Protein AF-A0A7R9QXE2-F1 (afdb_monomer_lite)

Structure (mmCIF, N/CA/C/O backbone):
data_AF-A0A7R9QXE2-F1
#
_entry.id   AF-A0A7R9QXE2-F1
#
loop_
_atom_site.group_PDB
_atom_site.id
_atom_site.type_symbol
_atom_site.label_atom_id
_atom_site.label_alt_id
_atom_site.label_comp_id
_atom_site.label_asym_id
_atom_site.label_entity_id
_atom_site.label_seq_id
_atom_site.pdbx_PDB_ins_code
_atom_site.Cartn_x
_atom_site.Cartn_y
_atom_site.Cartn_z
_atom_site.occupancy
_atom_site.B_iso_or_equiv
_atom_site.auth_seq_id
_atom_site.auth_comp_id
_atom_site.auth_asym_id
_atom_site.auth_atom_id
_atom_site.pdbx_PDB_model_num
ATOM 1 N N . MET A 1 1 ? -4.990 2.578 -7.825 1.00 89.50 1 MET A N 1
ATOM 2 C CA . MET A 1 1 ? -5.734 1.581 -7.022 1.00 89.50 1 MET A CA 1
ATOM 3 C C . MET A 1 1 ? -7.115 2.126 -6.696 1.00 89.50 1 MET A C 1
ATOM 5 O O . MET A 1 1 ? -7.305 3.332 -6.804 1.00 89.50 1 MET A O 1
ATOM 9 N N . ILE A 1 2 ? -8.048 1.273 -6.282 1.00 94.88 2 ILE A N 1
ATOM 10 C CA . ILE A 1 2 ? -9.388 1.653 -5.813 1.00 94.88 2 ILE A CA 1
ATOM 11 C C . ILE A 1 2 ? -9.743 0.871 -4.547 1.00 94.88 2 ILE A C 1
ATOM 13 O O . ILE A 1 2 ? -9.352 -0.288 -4.423 1.00 94.88 2 ILE A O 1
ATOM 17 N N . LEU A 1 3 ? -10.477 1.506 -3.633 1.00 95.31 3 LEU A N 1
ATOM 18 C CA . LEU A 1 3 ? -11.091 0.883 -2.462 1.00 95.31 3 LEU A CA 1
ATOM 19 C C . LEU A 1 3 ? -12.602 0.857 -2.689 1.00 95.31 3 LEU A C 1
ATO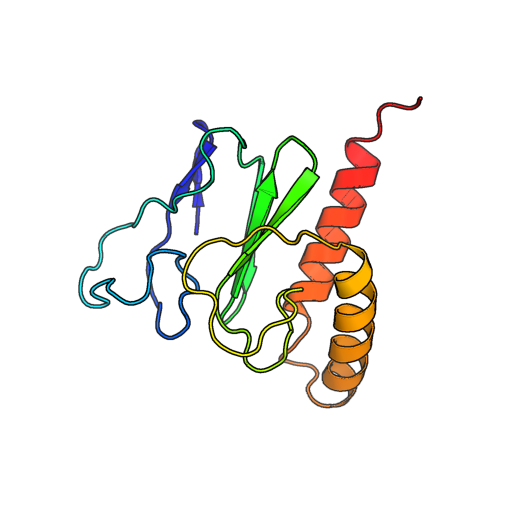M 21 O O . LEU A 1 3 ? -13.211 1.897 -2.940 1.00 95.31 3 LEU A O 1
ATOM 25 N N . THR A 1 4 ? -13.194 -0.325 -2.639 1.00 94.75 4 THR A N 1
ATOM 26 C CA . THR A 1 4 ? -14.629 -0.528 -2.845 1.00 94.75 4 THR A CA 1
ATOM 27 C C . THR A 1 4 ? -15.399 -0.434 -1.523 1.00 94.75 4 THR A C 1
ATOM 29 O O . THR A 1 4 ? -14.819 -0.455 -0.434 1.00 94.75 4 THR A O 1
ATOM 32 N N . SER A 1 5 ? -16.728 -0.317 -1.592 1.00 93.50 5 SER A N 1
ATOM 33 C CA . SER A 1 5 ? -17.590 -0.195 -0.404 1.00 93.50 5 SER A CA 1
ATOM 34 C C . SER A 1 5 ? -17.578 -1.436 0.495 1.00 93.50 5 SER A C 1
ATOM 36 O O . SER A 1 5 ? -17.797 -1.316 1.695 1.00 93.50 5 SER A O 1
ATOM 38 N N . ASP A 1 6 ? -17.282 -2.610 -0.065 1.00 92.38 6 ASP A N 1
ATOM 39 C CA . ASP A 1 6 ? -17.056 -3.883 0.637 1.00 92.38 6 ASP A CA 1
ATOM 40 C C . ASP A 1 6 ? -15.613 -4.033 1.158 1.00 92.38 6 ASP A C 1
ATOM 42 O O . ASP A 1 6 ? -15.180 -5.136 1.479 1.00 92.38 6 ASP A O 1
ATOM 46 N N . ARG A 1 7 ? -14.858 -2.929 1.248 1.00 92.06 7 ARG A N 1
ATOM 47 C CA . ARG A 1 7 ? -13.494 -2.873 1.807 1.00 92.06 7 ARG A CA 1
ATOM 48 C C . ARG A 1 7 ? -12.455 -3.692 1.034 1.00 92.06 7 ARG A C 1
ATOM 50 O O . ARG A 1 7 ? -11.367 -3.956 1.544 1.00 92.06 7 ARG A O 1
ATOM 57 N N . CYS A 1 8 ? -12.741 -4.044 -0.218 1.00 93.44 8 CYS A N 1
ATOM 58 C CA . CYS A 1 8 ? -11.773 -4.671 -1.107 1.00 93.44 8 CYS A CA 1
ATOM 59 C C . CYS A 1 8 ? -10.912 -3.614 -1.810 1.00 93.44 8 CYS A C 1
ATOM 61 O O . CYS A 1 8 ? -11.397 -2.579 -2.265 1.00 93.44 8 CYS A O 1
ATOM 63 N N . VAL A 1 9 ? -9.618 -3.894 -1.954 1.00 95.19 9 VAL A N 1
ATOM 64 C CA . VAL A 1 9 ? -8.707 -3.038 -2.719 1.00 95.19 9 VAL A CA 1
ATOM 65 C C . VAL A 1 9 ? -8.375 -3.715 -4.035 1.00 95.19 9 VAL A C 1
ATOM 67 O O . VAL A 1 9 ? -8.000 -4.888 -4.057 1.00 95.19 9 VAL A O 1
ATOM 70 N N . TYR A 1 10 ? -8.464 -2.962 -5.127 1.00 94.00 10 TYR A N 1
ATOM 71 C CA . TYR A 1 10 ? -8.049 -3.425 -6.445 1.00 94.00 10 TYR A CA 1
ATOM 72 C C . TYR A 1 10 ? -6.985 -2.508 -7.050 1.00 94.00 10 TYR A C 1
ATOM 74 O O . TYR A 1 10 ? -7.034 -1.281 -6.921 1.00 94.00 10 TYR A O 1
ATOM 82 N N . GLY A 1 11 ? -6.018 -3.107 -7.738 1.00 90.38 11 GLY A N 1
ATOM 83 C CA . GLY A 1 11 ? -4.959 -2.422 -8.474 1.00 90.38 11 GLY A CA 1
ATOM 84 C C . GLY A 1 11 ? -4.965 -2.802 -9.952 1.00 90.38 11 GLY A C 1
ATOM 85 O O . GLY A 1 11 ? -5.358 -3.905 -10.313 1.00 90.38 11 GLY A O 1
ATOM 86 N N . TRP A 1 12 ? -4.531 -1.887 -10.812 1.00 89.31 12 TRP A N 1
ATOM 87 C CA . TRP A 1 12 ? -4.275 -2.130 -12.233 1.00 89.31 12 TRP A CA 1
ATOM 88 C C . TRP A 1 12 ? -3.165 -1.192 -12.710 1.00 89.31 12 TRP A C 1
ATOM 90 O O . TRP A 1 12 ? -2.954 -0.130 -12.121 1.00 89.31 12 TRP A O 1
ATOM 100 N N . GLY A 1 13 ? -2.488 -1.565 -13.797 1.00 87.00 13 GLY A N 1
ATOM 101 C CA . GLY A 1 13 ? -1.459 -0.743 -14.434 1.00 87.00 13 GLY A CA 1
ATOM 102 C C . GLY A 1 13 ? -0.036 -1.239 -14.185 1.00 87.00 13 GLY A C 1
ATOM 103 O O . GLY A 1 13 ? 0.238 -2.434 -14.239 1.00 87.00 13 GLY A O 1
ATOM 104 N N . TYR A 1 14 ? 0.886 -0.300 -13.984 1.00 86.31 14 TYR A N 1
ATOM 105 C CA . TYR A 1 14 ? 2.323 -0.558 -13.910 1.00 86.31 14 TYR A CA 1
ATOM 106 C C . TYR A 1 14 ? 2.731 -1.210 -12.576 1.00 86.31 14 TYR A C 1
ATOM 108 O O . TYR A 1 14 ? 2.324 -0.737 -11.518 1.00 86.31 14 TYR A O 1
ATOM 116 N N . ASN A 1 15 ? 3.550 -2.272 -12.622 1.00 88.38 15 ASN A N 1
ATOM 117 C CA . ASN A 1 15 ? 3.939 -3.063 -11.441 1.00 88.38 15 ASN A CA 1
ATOM 118 C C . ASN A 1 15 ? 5.434 -3.445 -11.381 1.00 88.38 15 ASN A C 1
ATOM 120 O O . ASN A 1 15 ? 5.795 -4.419 -10.728 1.00 88.38 15 ASN A O 1
ATOM 124 N N . MET A 1 16 ? 6.338 -2.726 -12.056 1.00 87.44 16 MET A N 1
ATOM 125 C CA . MET A 1 16 ? 7.762 -3.125 -12.070 1.00 87.44 16 MET A CA 1
ATOM 126 C C . MET A 1 16 ? 8.439 -3.102 -10.691 1.00 87.44 16 MET A C 1
ATOM 128 O O . MET A 1 16 ? 9.483 -3.728 -10.523 1.00 87.44 16 MET A O 1
ATOM 132 N N . TYR A 1 17 ? 7.857 -2.406 -9.712 1.00 88.62 17 TYR A N 1
ATOM 133 C CA . TYR A 1 17 ? 8.373 -2.338 -8.345 1.00 88.62 17 TYR A CA 1
ATOM 134 C C . TYR A 1 17 ? 7.432 -2.972 -7.318 1.00 88.62 17 TYR A C 1
ATOM 136 O O . TYR A 1 17 ? 7.664 -2.839 -6.121 1.00 88.62 17 TYR A O 1
ATOM 144 N N . GLY A 1 18 ? 6.364 -3.638 -7.766 1.00 90.00 18 GLY A N 1
ATOM 145 C CA . GLY A 1 18 ? 5.384 -4.255 -6.880 1.00 90.00 18 GLY A CA 1
ATOM 146 C C . GLY A 1 18 ? 4.300 -3.312 -6.361 1.00 90.00 18 GLY A C 1
ATOM 147 O O . GLY A 1 18 ? 3.551 -3.716 -5.481 1.00 90.00 18 GLY A O 1
ATOM 148 N N . GLN A 1 19 ? 4.168 -2.086 -6.884 1.00 91.44 19 GLN A N 1
ATOM 149 C CA . GLN A 1 19 ? 3.201 -1.084 -6.404 1.00 91.44 19 GLN A CA 1
ATOM 150 C C . GLN A 1 19 ? 1.721 -1.508 -6.510 1.00 91.44 19 GLN A C 1
ATOM 152 O O . GLN A 1 19 ? 0.868 -0.891 -5.880 1.00 91.44 19 GLN A O 1
ATOM 157 N N . LEU A 1 20 ? 1.388 -2.576 -7.245 1.00 91.38 20 LEU A N 1
ATOM 158 C CA . LEU A 1 20 ? 0.035 -3.150 -7.248 1.00 91.38 20 LEU A CA 1
ATOM 159 C C . LEU A 1 20 ? -0.203 -4.171 -6.126 1.00 91.38 20 LEU A C 1
ATOM 161 O O . LEU A 1 20 ? -1.339 -4.595 -5.940 1.00 91.38 20 LEU A O 1
ATOM 165 N N . GLY A 1 21 ? 0.830 -4.583 -5.387 1.00 92.12 21 GLY A N 1
ATOM 166 C CA . GLY A 1 21 ? 0.703 -5.506 -4.255 1.00 92.12 21 GLY A CA 1
ATOM 167 C C . GLY A 1 21 ? 0.397 -6.955 -4.651 1.00 92.12 21 GLY A C 1
ATOM 168 O O . GLY A 1 21 ? -0.094 -7.731 -3.831 1.00 92.12 21 GLY A O 1
ATOM 169 N N . CYS A 1 22 ? 0.650 -7.322 -5.909 1.00 89.81 22 CYS A N 1
ATOM 170 C CA . CYS A 1 22 ? 0.299 -8.621 -6.484 1.00 89.81 22 CYS A CA 1
ATOM 171 C C . CYS A 1 22 ? 1.401 -9.684 -6.436 1.00 89.81 22 CYS A C 1
ATOM 173 O O . CYS A 1 22 ? 1.177 -10.815 -6.865 1.00 89.81 22 CYS A O 1
ATOM 175 N N . GLY A 1 23 ? 2.555 -9.368 -5.848 1.00 88.75 23 GLY A N 1
ATOM 176 C CA . GLY A 1 23 ? 3.717 -10.252 -5.839 1.00 88.75 23 GLY A CA 1
ATOM 177 C C . GLY A 1 23 ? 4.592 -10.121 -7.096 1.00 88.75 23 GLY A C 1
ATOM 178 O O . GLY A 1 23 ? 4.204 -9.455 -8.059 1.00 88.75 23 GLY A O 1
ATOM 179 N N . PRO A 1 24 ? 5.786 -10.743 -7.082 1.00 83.25 24 PRO A N 1
ATOM 180 C CA . PRO A 1 24 ? 6.739 -10.683 -8.194 1.00 83.25 24 PRO A CA 1
ATOM 181 C C . PRO A 1 24 ? 6.296 -11.506 -9.413 1.00 83.25 24 PRO A C 1
ATOM 183 O O . PRO A 1 24 ? 6.672 -11.183 -10.534 1.00 83.25 24 PRO A O 1
ATOM 186 N N . ASP A 1 25 ? 5.456 -12.524 -9.211 1.00 80.56 25 ASP A N 1
ATOM 187 C CA . ASP A 1 25 ? 5.005 -13.445 -10.265 1.00 80.56 25 ASP A CA 1
ATOM 188 C C . ASP A 1 25 ? 3.803 -12.914 -11.067 1.00 80.56 25 ASP A C 1
ATOM 190 O O . ASP A 1 25 ? 3.215 -13.627 -11.884 1.00 80.56 25 ASP A O 1
ATOM 194 N N . TYR A 1 26 ? 3.381 -11.671 -10.815 1.00 77.31 26 TYR A N 1
ATOM 195 C CA . TYR A 1 26 ? 2.252 -11.087 -11.521 1.00 77.31 26 TYR A CA 1
ATOM 196 C C . TYR A 1 26 ? 2.625 -10.753 -12.964 1.00 77.31 26 TYR A C 1
ATOM 198 O O . TYR A 1 26 ? 3.464 -9.894 -13.235 1.00 77.31 26 TYR A O 1
ATOM 206 N N . ASP A 1 27 ? 1.932 -11.404 -13.891 1.00 72.38 27 ASP A N 1
ATOM 207 C CA . ASP A 1 27 ? 2.057 -11.151 -15.318 1.00 72.38 27 ASP A CA 1
ATOM 208 C C . ASP A 1 27 ? 1.577 -9.731 -15.660 1.00 72.38 27 ASP A C 1
ATOM 210 O O . ASP A 1 27 ? 0.379 -9.452 -15.743 1.00 72.38 27 ASP A O 1
ATOM 214 N N . ILE A 1 28 ? 2.537 -8.831 -15.882 1.00 66.81 28 ILE A N 1
ATOM 215 C CA . ILE A 1 28 ? 2.310 -7.425 -16.241 1.00 66.81 28 ILE A CA 1
ATOM 216 C C . ILE A 1 28 ? 1.548 -7.247 -17.563 1.00 66.81 28 ILE A C 1
ATOM 218 O O . ILE A 1 28 ? 1.033 -6.158 -17.825 1.00 66.81 28 ILE A O 1
ATOM 222 N N . LEU A 1 29 ? 1.458 -8.289 -18.399 1.00 68.69 29 LEU A N 1
ATOM 223 C CA . LEU A 1 29 ? 0.678 -8.261 -19.637 1.00 68.69 29 LEU A CA 1
ATOM 224 C C . LEU A 1 29 ? -0.817 -8.470 -19.372 1.00 68.69 29 LEU A C 1
ATOM 226 O O . LEU A 1 29 ? -1.650 -8.110 -20.213 1.00 68.69 29 LEU A O 1
ATOM 230 N N . LYS A 1 30 ? -1.189 -8.988 -18.194 1.00 67.56 30 LYS A N 1
ATOM 231 C CA . LYS A 1 30 ? -2.589 -9.103 -17.787 1.00 67.56 30 LYS A CA 1
ATOM 232 C C . LYS A 1 30 ? -3.131 -7.724 -17.425 1.00 67.56 30 LYS A C 1
ATOM 234 O O . LYS A 1 30 ? -2.957 -7.218 -16.319 1.00 67.56 30 LYS A O 1
ATOM 239 N N . ARG A 1 31 ? -3.873 -7.137 -18.368 1.00 65.81 31 ARG A N 1
ATOM 240 C CA . ARG A 1 31 ? -4.628 -5.877 -18.214 1.00 65.81 31 ARG A CA 1
ATOM 241 C C . ARG A 1 31 ? -5.887 -6.017 -17.341 1.00 65.81 31 ARG A C 1
ATOM 243 O O . ARG A 1 31 ? -6.864 -5.308 -17.560 1.00 65.81 31 ARG A O 1
ATOM 250 N N . VAL A 1 32 ? -5.897 -6.951 -16.394 1.00 74.06 32 VAL A N 1
ATOM 251 C CA . VAL A 1 32 ? -7.018 -7.155 -15.466 1.00 74.06 32 VAL A CA 1
ATOM 252 C C . VAL A 1 32 ? -6.716 -6.484 -14.136 1.00 74.06 32 VAL A C 1
ATOM 254 O O . VAL A 1 32 ? -5.556 -6.282 -13.778 1.00 74.06 32 VAL A O 1
ATOM 257 N N . SER A 1 33 ? -7.765 -6.119 -13.406 1.00 82.56 33 SER A N 1
ATOM 258 C CA . SER A 1 33 ? -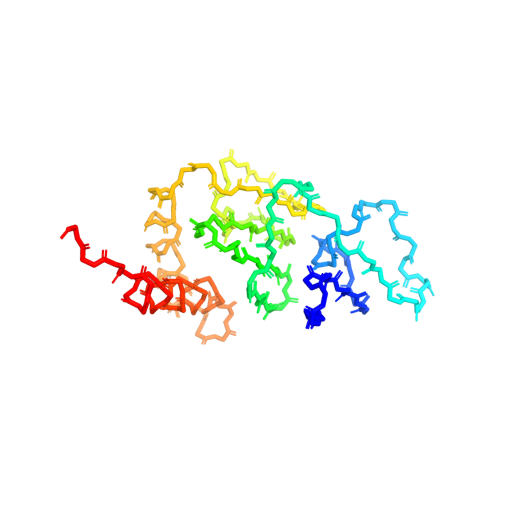7.607 -5.674 -12.029 1.00 82.56 33 SER A CA 1
ATOM 259 C C . SER A 1 33 ? -7.170 -6.846 -11.147 1.00 82.56 33 SER A C 1
ATOM 261 O O . SER A 1 33 ? -7.664 -7.968 -11.269 1.00 82.56 33 SER A O 1
ATOM 263 N N . PHE A 1 34 ? -6.241 -6.580 -10.237 1.00 86.81 34 PHE A N 1
ATOM 264 C CA . PHE A 1 34 ? -5.808 -7.510 -9.205 1.00 86.81 34 PHE A CA 1
ATOM 265 C C . PHE A 1 34 ? -6.427 -7.111 -7.871 1.00 86.81 34 PHE A C 1
ATOM 267 O O . PHE A 1 34 ? -6.325 -5.949 -7.475 1.00 86.81 34 PHE A O 1
ATOM 274 N N . ARG A 1 35 ? -7.043 -8.063 -7.164 1.00 91.88 35 ARG A N 1
ATOM 275 C CA . ARG A 1 35 ? -7.479 -7.852 -5.780 1.00 91.88 35 ARG A CA 1
ATOM 276 C C . ARG A 1 35 ? -6.265 -7.928 -4.862 1.00 91.88 35 ARG A C 1
ATOM 278 O O . ARG A 1 35 ? -5.671 -8.992 -4.717 1.00 91.88 35 ARG A O 1
ATOM 285 N N . VAL A 1 36 ? -5.921 -6.806 -4.242 1.00 91.38 36 VAL A N 1
ATOM 286 C CA . VAL A 1 36 ? -4.800 -6.718 -3.308 1.00 91.38 36 VAL A CA 1
ATOM 287 C C . VAL A 1 36 ? -5.140 -7.500 -2.043 1.00 91.38 36 VAL A C 1
ATOM 289 O O . VAL A 1 36 ? -6.188 -7.283 -1.435 1.00 91.38 36 VAL A O 1
ATOM 292 N N . ASN A 1 37 ? -4.262 -8.428 -1.667 1.00 92.12 37 ASN A N 1
ATOM 293 C CA . ASN A 1 37 ? -4.473 -9.290 -0.512 1.00 92.12 37 ASN A CA 1
ATOM 294 C C . ASN A 1 37 ? -3.858 -8.659 0.737 1.00 92.12 37 ASN A C 1
ATOM 296 O O . ASN A 1 37 ? -2.656 -8.396 0.777 1.00 92.12 37 ASN A O 1
ATOM 300 N N . PHE A 1 38 ? -4.690 -8.474 1.755 1.00 91.69 38 PHE A N 1
ATOM 301 C CA . PHE A 1 38 ? -4.291 -8.072 3.101 1.00 91.69 38 PHE A CA 1
ATOM 302 C C . PHE A 1 38 ? -4.529 -9.230 4.069 1.00 91.69 38 PHE A C 1
ATOM 304 O O . PHE A 1 38 ? -5.144 -10.239 3.715 1.00 91.69 38 PHE A O 1
ATOM 311 N N . ASN A 1 39 ? -4.053 -9.078 5.302 1.00 86.75 39 ASN A N 1
ATOM 312 C CA . ASN A 1 39 ? -4.467 -9.961 6.382 1.00 86.75 39 ASN A CA 1
ATOM 313 C C . ASN A 1 39 ? -6.003 -9.860 6.544 1.00 86.75 39 ASN A C 1
ATOM 315 O O . ASN A 1 39 ? -6.510 -8.747 6.689 1.00 86.75 39 ASN A O 1
ATOM 319 N N . PRO A 1 40 ? -6.744 -10.984 6.515 1.00 84.75 40 PRO A N 1
ATOM 320 C CA . PRO A 1 40 ? -8.208 -10.980 6.546 1.00 84.75 40 PRO A CA 1
ATOM 321 C C . PRO A 1 40 ? -8.810 -10.417 7.841 1.00 84.75 40 PRO A C 1
ATOM 323 O O . PRO A 1 40 ? -9.998 -10.114 7.861 1.00 84.75 40 PRO A O 1
ATOM 326 N N . TYR A 1 41 ? -8.017 -10.274 8.906 1.00 86.81 41 TYR A N 1
ATOM 327 C CA . TYR A 1 41 ? -8.460 -9.677 10.168 1.00 86.81 41 TYR A CA 1
ATOM 328 C C . TYR A 1 41 ? -8.414 -8.143 10.177 1.00 86.81 41 TYR A C 1
ATOM 330 O O . TYR A 1 41 ? -8.793 -7.543 11.178 1.00 86.81 41 TYR A O 1
ATOM 338 N N . HIS A 1 42 ? -7.953 -7.509 9.094 1.00 88.19 42 HIS A N 1
ATOM 339 C CA . HIS A 1 42 ? -7.842 -6.057 8.997 1.00 88.19 42 HIS A CA 1
ATOM 340 C C . HIS A 1 42 ? -8.710 -5.508 7.868 1.00 88.19 42 HIS A C 1
ATOM 342 O O . HIS A 1 42 ? -8.554 -5.873 6.700 1.00 88.19 42 HIS A O 1
ATOM 348 N N . GLU A 1 43 ? -9.603 -4.583 8.212 1.00 92.25 43 GLU A N 1
ATOM 349 C CA . GLU A 1 43 ? -10.425 -3.881 7.230 1.00 92.25 43 GLU A CA 1
ATOM 350 C C . GLU A 1 43 ? -9.702 -2.646 6.701 1.00 92.25 43 GLU A C 1
ATOM 352 O O . GLU A 1 43 ? -9.264 -1.797 7.475 1.00 92.25 43 GLU A O 1
ATOM 357 N N . ILE A 1 44 ? -9.625 -2.494 5.377 1.00 94.31 44 ILE A N 1
ATOM 358 C CA . ILE A 1 44 ? -8.990 -1.324 4.765 1.00 94.31 44 ILE A CA 1
ATOM 359 C C . ILE A 1 44 ? -9.961 -0.146 4.721 1.00 94.31 44 ILE A C 1
ATOM 361 O O . ILE A 1 44 ? -11.031 -0.213 4.111 1.00 94.31 44 ILE A O 1
ATOM 365 N N . LYS A 1 45 ? -9.558 0.970 5.330 1.00 92.44 45 LYS A N 1
ATOM 366 C CA . LYS A 1 45 ? -10.364 2.191 5.434 1.00 92.44 45 LYS A CA 1
ATOM 367 C C . LYS A 1 45 ? -9.972 3.250 4.414 1.00 92.44 45 LYS A C 1
ATOM 369 O O . LYS A 1 45 ? -10.851 3.941 3.900 1.00 92.44 45 LYS A O 1
ATOM 374 N N . SER A 1 46 ? -8.687 3.364 4.096 1.00 89.62 46 SER A N 1
ATOM 375 C CA . SER A 1 46 ? -8.198 4.273 3.058 1.00 89.62 46 SER A CA 1
ATOM 376 C C . SER A 1 46 ? -6.973 3.713 2.346 1.00 89.62 46 SER A C 1
ATOM 378 O O . SER A 1 46 ? -6.274 2.839 2.860 1.00 89.62 46 SER A O 1
ATOM 380 N N . ILE A 1 47 ? -6.737 4.213 1.133 1.00 91.62 47 ILE A N 1
ATOM 381 C CA . ILE A 1 47 ? -5.601 3.847 0.288 1.00 91.62 47 ILE A CA 1
ATOM 382 C C . ILE A 1 47 ? -4.964 5.098 -0.315 1.00 91.62 47 ILE A C 1
ATOM 384 O O . ILE A 1 47 ? -5.659 6.076 -0.591 1.00 91.62 47 ILE A O 1
ATOM 388 N N . TYR A 1 48 ? -3.659 5.035 -0.572 1.00 87.31 48 TYR A N 1
ATOM 389 C CA . TYR A 1 48 ? -2.890 6.111 -1.200 1.00 87.31 48 TYR A CA 1
ATOM 390 C C . TYR A 1 48 ? -1.941 5.521 -2.243 1.00 87.31 48 TYR A C 1
ATOM 392 O O . TYR A 1 48 ? -1.376 4.446 -2.041 1.00 87.31 48 TYR A O 1
ATOM 400 N N . CYS A 1 49 ? -1.786 6.208 -3.373 1.00 83.81 49 CYS A N 1
ATOM 401 C CA . CYS A 1 49 ? -0.923 5.791 -4.478 1.00 83.81 49 CYS A CA 1
ATOM 402 C C . CYS A 1 49 ? 0.107 6.881 -4.755 1.00 83.81 49 CYS A C 1
ATOM 404 O O . CYS A 1 49 ? -0.253 8.053 -4.807 1.00 83.81 49 CYS A O 1
ATOM 406 N N . PHE A 1 50 ? 1.342 6.477 -5.030 1.00 81.94 50 PHE A N 1
ATOM 407 C CA . PHE A 1 50 ? 2.412 7.357 -5.495 1.00 81.94 50 PHE A CA 1
ATOM 408 C C . PHE A 1 50 ? 3.175 6.715 -6.653 1.00 81.94 50 PHE A C 1
ATOM 410 O O . PHE A 1 50 ? 2.863 5.592 -7.050 1.00 81.94 50 PHE A O 1
ATOM 417 N N . ALA A 1 51 ? 4.162 7.431 -7.209 1.00 79.94 51 ALA A N 1
ATOM 418 C CA . ALA A 1 51 ? 4.850 7.064 -8.452 1.00 79.94 51 ALA A CA 1
ATOM 419 C C . ALA A 1 51 ? 5.222 5.570 -8.532 1.00 79.94 51 ALA A C 1
ATOM 421 O O . ALA A 1 51 ? 4.891 4.895 -9.508 1.00 79.94 51 ALA A O 1
ATOM 422 N N . TYR A 1 52 ? 5.852 5.035 -7.480 1.00 85.50 52 TYR A N 1
ATOM 423 C CA . TYR A 1 52 ? 6.291 3.635 -7.424 1.00 85.50 52 TYR A CA 1
ATOM 424 C C . TYR A 1 52 ? 5.910 2.918 -6.128 1.00 85.50 52 TYR A C 1
ATOM 426 O O . TYR A 1 52 ? 6.452 1.851 -5.843 1.00 85.50 52 TYR A O 1
ATOM 434 N N . SER A 1 53 ? 5.006 3.485 -5.334 1.00 86.50 53 SER A N 1
ATOM 435 C CA . SER A 1 53 ? 4.614 2.937 -4.037 1.00 86.50 53 SER A CA 1
ATOM 436 C C . SER A 1 53 ? 3.131 3.112 -3.765 1.00 86.50 53 SER A C 1
ATOM 438 O O . SER A 1 53 ? 2.411 3.843 -4.452 1.00 86.50 53 SER A O 1
ATOM 440 N N . SER A 1 54 ? 2.646 2.362 -2.791 1.00 90.88 54 SER A N 1
ATOM 441 C CA . SER A 1 54 ? 1.245 2.322 -2.414 1.00 90.88 54 SER A CA 1
ATOM 442 C C . SER A 1 54 ? 1.113 2.034 -0.930 1.00 90.88 54 SER A C 1
ATOM 444 O O . SER A 1 54 ? 1.973 1.388 -0.330 1.00 90.88 54 SER A O 1
ATOM 446 N N . TYR A 1 55 ? 0.039 2.560 -0.352 1.00 90.44 55 TYR A N 1
ATOM 447 C CA . TYR A 1 55 ? -0.211 2.526 1.080 1.00 90.44 55 TYR A CA 1
ATOM 448 C C . TYR A 1 55 ? -1.677 2.228 1.356 1.00 90.44 55 TYR A C 1
ATOM 450 O O . TYR A 1 55 ? -2.556 2.596 0.569 1.00 90.44 55 TYR A O 1
ATOM 458 N N . ALA A 1 56 ? -1.938 1.612 2.502 1.00 91.56 56 ALA A N 1
ATOM 459 C CA . ALA A 1 56 ? -3.280 1.415 3.026 1.00 91.56 56 ALA A CA 1
ATOM 460 C C . ALA A 1 56 ? -3.305 1.650 4.536 1.00 91.56 56 ALA A C 1
ATOM 462 O O . ALA A 1 56 ? -2.348 1.313 5.230 1.00 91.56 56 ALA A O 1
ATOM 463 N N . ILE A 1 57 ? -4.408 2.208 5.030 1.00 89.81 57 ILE A N 1
ATOM 464 C CA . ILE A 1 57 ? -4.668 2.376 6.462 1.00 89.81 57 ILE A CA 1
ATOM 465 C C . ILE A 1 57 ? -5.869 1.508 6.826 1.00 89.81 57 ILE A C 1
ATOM 467 O O . ILE A 1 57 ? -6.902 1.552 6.144 1.00 89.81 57 ILE A O 1
ATOM 471 N N . THR A 1 58 ? -5.734 0.718 7.886 1.00 91.50 58 THR A N 1
ATOM 472 C CA . THR A 1 58 ? -6.826 -0.114 8.398 1.00 91.50 58 THR A CA 1
ATOM 473 C C . THR A 1 58 ? -7.788 0.687 9.276 1.00 91.50 58 THR A C 1
ATOM 475 O O . THR A 1 58 ? -7.473 1.787 9.736 1.00 91.50 58 THR A O 1
ATOM 478 N N . SER A 1 59 ? -8.969 0.138 9.552 1.00 89.38 59 SER A N 1
ATOM 479 C CA . SER A 1 59 ? -9.922 0.710 10.515 1.00 89.38 59 SER A CA 1
ATOM 480 C C . SER A 1 59 ? -9.330 0.859 11.926 1.00 89.38 59 SER A C 1
ATOM 482 O O . SER A 1 59 ? -9.707 1.778 12.655 1.00 89.38 59 SER A O 1
ATOM 484 N N . GLU A 1 60 ? -8.357 0.023 12.288 1.00 88.19 60 GLU A N 1
ATOM 485 C CA . GLU A 1 60 ? -7.627 0.057 13.564 1.00 88.19 60 GLU A CA 1
ATOM 486 C C . GLU A 1 60 ? -6.462 1.062 13.564 1.00 88.19 60 GLU A C 1
ATOM 488 O O . GLU A 1 60 ? -5.811 1.254 14.588 1.00 88.19 60 GLU A O 1
ATOM 493 N N . GLY A 1 61 ? -6.196 1.723 12.432 1.00 84.88 61 GLY A N 1
ATOM 494 C CA . GLY A 1 61 ? -5.091 2.672 12.290 1.00 84.88 61 GLY A CA 1
ATOM 495 C C . GLY A 1 61 ? -3.739 2.019 12.002 1.00 84.88 61 GLY A C 1
ATOM 496 O O . GLY A 1 61 ? -2.714 2.679 12.115 1.00 84.88 61 GLY A O 1
ATOM 497 N N . GLN A 1 62 ? -3.700 0.748 11.606 1.00 86.88 62 GLN A N 1
ATOM 498 C CA . GLN A 1 62 ? -2.457 0.135 11.139 1.00 86.88 62 GLN A CA 1
ATOM 499 C C . GLN A 1 62 ? -2.132 0.611 9.724 1.00 86.88 62 GLN A C 1
ATOM 501 O O . GLN A 1 62 ? -3.033 0.814 8.907 1.00 86.88 62 GLN A O 1
ATOM 506 N N . VAL A 1 63 ? -0.842 0.763 9.422 1.00 88.69 63 VAL A N 1
ATOM 507 C CA . VAL A 1 63 ? -0.375 1.238 8.117 1.00 88.69 63 VAL A CA 1
ATOM 508 C C . VAL A 1 63 ? 0.338 0.116 7.380 1.00 88.69 63 VAL A C 1
ATOM 510 O O . VAL A 1 63 ? 1.272 -0.496 7.892 1.00 88.69 63 VAL A O 1
ATOM 513 N N . TYR A 1 64 ? -0.094 -0.122 6.148 1.00 91.81 64 TYR A N 1
ATOM 514 C CA . TYR A 1 64 ? 0.569 -0.995 5.194 1.00 91.81 64 TYR A CA 1
ATOM 515 C C . TYR A 1 64 ? 1.254 -0.158 4.123 1.00 91.81 64 TYR A C 1
ATOM 517 O O . TYR A 1 64 ? 0.679 0.821 3.641 1.00 91.81 64 TYR A O 1
ATOM 525 N N . SER A 1 65 ? 2.437 -0.584 3.695 1.00 91.06 65 SER A N 1
ATOM 526 C CA . SER A 1 65 ? 3.165 0.023 2.579 1.00 91.06 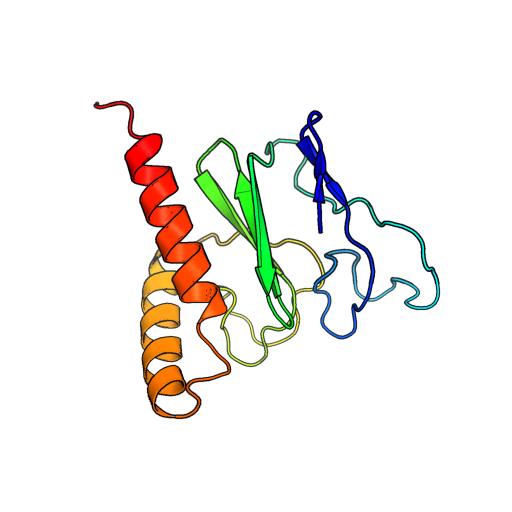65 SER A CA 1
ATOM 527 C C . SER A 1 65 ? 3.779 -1.051 1.679 1.00 91.06 65 SER A C 1
ATOM 529 O O . SER A 1 65 ? 4.155 -2.134 2.135 1.00 91.06 65 SER A O 1
ATOM 531 N N . TRP A 1 66 ? 3.818 -0.780 0.373 1.00 92.94 66 TRP A N 1
ATOM 532 C CA . TRP A 1 66 ? 4.432 -1.653 -0.629 1.00 92.94 66 TRP A CA 1
ATOM 533 C C . TRP A 1 66 ? 4.864 -0.877 -1.880 1.00 92.94 66 TRP A C 1
ATOM 535 O O . TRP A 1 66 ? 4.507 0.288 -2.074 1.00 92.94 66 TRP A O 1
ATOM 545 N N . GLY A 1 67 ? 5.654 -1.521 -2.737 1.00 91.44 67 GLY A N 1
ATOM 546 C CA . GLY A 1 67 ? 6.271 -0.938 -3.924 1.00 91.44 67 GLY A CA 1
ATOM 547 C C . GLY A 1 67 ? 7.784 -0.762 -3.785 1.00 91.44 67 GLY A C 1
ATOM 548 O O . GLY A 1 67 ? 8.471 -1.530 -3.106 1.00 91.44 67 GLY A O 1
ATOM 549 N N . ARG A 1 68 ? 8.324 0.269 -4.439 1.00 88.19 68 ARG A N 1
ATOM 550 C CA . ARG A 1 68 ? 9.759 0.560 -4.446 1.00 88.19 68 ARG A CA 1
ATOM 551 C C . ARG A 1 68 ? 10.244 0.990 -3.062 1.00 88.19 68 ARG A C 1
ATOM 553 O O . ARG A 1 68 ? 9.770 1.982 -2.513 1.00 88.19 68 ARG A O 1
ATOM 560 N N . ASN A 1 69 ? 11.250 0.275 -2.566 1.00 85.00 69 ASN A N 1
ATOM 561 C CA . ASN A 1 69 ? 11.886 0.513 -1.268 1.00 85.00 69 ASN A CA 1
ATOM 562 C C . ASN A 1 69 ? 13.421 0.452 -1.377 1.00 85.00 69 ASN A C 1
ATOM 564 O O . ASN A 1 69 ? 14.128 -0.052 -0.509 1.00 85.00 69 ASN A O 1
ATOM 568 N N . SER A 1 70 ? 13.965 0.943 -2.495 1.00 76.44 70 SER A N 1
ATOM 569 C CA . SER A 1 70 ? 15.419 1.056 -2.698 1.00 76.44 70 SER A CA 1
ATOM 570 C C . SER A 1 70 ? 16.076 2.055 -1.737 1.00 76.44 70 SER A C 1
ATOM 572 O O . SER A 1 70 ? 17.291 2.030 -1.585 1.00 76.44 70 SER A O 1
ATOM 574 N N . TRP A 1 71 ? 15.279 2.920 -1.105 1.00 68.69 71 TRP A N 1
ATOM 575 C CA . TRP A 1 71 ? 15.737 3.997 -0.228 1.00 68.69 71 TRP A CA 1
ATOM 576 C C . TRP A 1 71 ? 15.186 3.891 1.197 1.00 68.69 71 TRP A C 1
ATOM 578 O O . TRP A 1 71 ? 15.170 4.886 1.909 1.00 68.69 71 TRP A O 1
ATOM 588 N N . HIS A 1 72 ? 14.701 2.716 1.616 1.00 71.25 72 HIS A N 1
ATOM 589 C CA . HIS A 1 72 ? 14.064 2.514 2.933 1.00 71.25 72 HIS A CA 1
ATOM 590 C C . HIS A 1 72 ? 12.820 3.401 3.166 1.00 71.25 72 HIS A C 1
ATOM 592 O O . HIS A 1 72 ? 12.339 3.567 4.282 1.00 71.25 72 HIS A O 1
ATOM 598 N N . ASN A 1 73 ? 12.258 3.957 2.092 1.00 70.50 73 ASN A N 1
ATOM 599 C CA . ASN A 1 73 ? 11.200 4.965 2.108 1.00 70.50 73 ASN A CA 1
ATOM 600 C C . ASN A 1 73 ? 9.795 4.407 2.398 1.00 70.50 73 ASN A C 1
ATOM 602 O O . ASN A 1 73 ? 8.822 5.153 2.310 1.00 70.50 73 ASN A O 1
ATOM 606 N N . LEU A 1 74 ? 9.667 3.106 2.672 1.00 80.69 74 LEU A N 1
ATOM 607 C CA . LEU A 1 74 ? 8.388 2.473 3.006 1.00 80.69 74 LEU A CA 1
ATOM 608 C C . LEU A 1 74 ? 8.203 2.207 4.507 1.00 80.69 74 LEU A C 1
ATOM 610 O O . LEU A 1 74 ? 7.140 1.721 4.887 1.00 80.69 74 LEU A O 1
ATOM 614 N N . GLY A 1 75 ? 9.187 2.540 5.351 1.00 81.12 75 GLY A N 1
ATOM 615 C CA . GLY A 1 75 ? 9.100 2.305 6.798 1.00 81.12 75 GLY A CA 1
ATOM 616 C C . GLY A 1 75 ? 9.414 0.866 7.209 1.00 81.12 75 GLY A C 1
ATOM 617 O O . GLY A 1 75 ? 8.956 0.411 8.251 1.00 81.12 75 GLY A O 1
ATOM 618 N N . HIS A 1 76 ? 10.181 0.147 6.384 1.00 82.75 76 HIS A N 1
ATOM 619 C CA . HIS A 1 76 ? 10.636 -1.214 6.668 1.00 82.75 76 HIS A CA 1
ATOM 620 C C . HIS A 1 76 ? 12.152 -1.223 6.844 1.00 82.75 76 HIS A C 1
ATOM 622 O O . HIS A 1 76 ? 12.864 -0.637 6.029 1.00 82.75 76 HIS A O 1
ATOM 628 N N . ASN A 1 77 ? 12.655 -1.971 7.831 1.00 76.62 77 ASN A N 1
ATOM 629 C CA . ASN A 1 77 ? 14.094 -2.180 8.077 1.00 76.62 77 ASN A CA 1
ATOM 630 C C . ASN A 1 77 ? 14.743 -3.127 7.045 1.00 76.62 77 ASN A C 1
ATOM 632 O O . ASN A 1 77 ? 15.553 -3.990 7.378 1.00 76.62 77 ASN A O 1
ATOM 636 N N . SER A 1 78 ? 14.354 -3.005 5.778 1.00 76.75 78 SER A N 1
ATOM 637 C CA . SER A 1 78 ? 14.884 -3.785 4.664 1.00 76.75 78 SER A CA 1
ATOM 638 C C . SER A 1 78 ? 15.113 -2.887 3.455 1.00 76.75 78 SER A C 1
ATOM 640 O O . SER A 1 78 ? 14.425 -1.881 3.275 1.00 76.75 78 SER A O 1
ATOM 642 N N . SER A 1 79 ? 16.078 -3.267 2.620 1.00 71.62 79 SER A N 1
ATOM 643 C CA . SER A 1 79 ? 16.277 -2.681 1.297 1.00 71.62 79 SER A CA 1
ATOM 644 C C . SER A 1 79 ? 15.717 -3.624 0.233 1.00 71.62 79 SER A C 1
ATOM 646 O O . SER A 1 79 ? 15.830 -4.845 0.338 1.00 71.62 79 SER A O 1
ATOM 648 N N . GLY A 1 80 ? 15.099 -3.056 -0.803 1.00 83.38 80 GLY A N 1
ATOM 649 C CA . GLY A 1 80 ? 14.533 -3.820 -1.920 1.00 83.38 80 GLY A CA 1
ATOM 650 C C . GLY A 1 80 ? 13.008 -3.797 -1.963 1.00 83.38 80 GLY A C 1
ATOM 651 O O . GLY A 1 80 ? 12.348 -3.538 -0.965 1.00 83.38 80 GLY A O 1
ATOM 652 N N . ASN A 1 81 ? 12.452 -4.002 -3.159 1.00 89.44 81 ASN A N 1
ATOM 653 C CA . ASN A 1 81 ? 11.023 -3.830 -3.427 1.00 89.44 81 ASN A CA 1
ATOM 654 C C . ASN A 1 81 ? 10.147 -4.707 -2.525 1.00 89.44 81 ASN A C 1
ATOM 656 O O . ASN A 1 81 ? 10.392 -5.903 -2.363 1.00 89.44 81 ASN A O 1
ATOM 660 N N . ILE A 1 82 ? 9.069 -4.112 -2.027 1.00 92.50 82 ILE A N 1
ATOM 661 C CA . ILE A 1 82 ? 8.044 -4.784 -1.240 1.00 92.50 82 ILE A CA 1
ATOM 662 C C . ILE A 1 82 ? 6.895 -5.136 -2.185 1.00 92.50 82 ILE A C 1
ATOM 664 O O . ILE A 1 82 ? 6.133 -4.275 -2.614 1.00 92.50 82 ILE A O 1
ATOM 668 N N . TRP A 1 83 ? 6.794 -6.406 -2.570 1.00 91.94 83 TRP A N 1
ATOM 669 C CA . TRP A 1 83 ? 5.901 -6.838 -3.657 1.00 91.94 83 TRP A CA 1
ATOM 670 C C . TRP A 1 83 ? 4.446 -7.080 -3.241 1.00 91.94 83 TRP A C 1
ATOM 672 O O . TRP A 1 83 ? 3.576 -7.263 -4.096 1.00 91.94 83 TRP A O 1
ATOM 682 N N . LYS A 1 84 ? 4.186 -7.131 -1.936 1.00 93.69 84 LYS A N 1
ATOM 683 C CA . LYS A 1 84 ? 2.870 -7.346 -1.323 1.00 93.69 84 LYS A CA 1
ATOM 684 C C . LYS A 1 84 ? 2.715 -6.368 -0.159 1.00 93.69 84 LYS A C 1
ATOM 686 O O . LYS A 1 84 ? 3.738 -6.028 0.427 1.00 93.69 84 LYS A O 1
ATOM 691 N N . PRO A 1 85 ? 1.493 -5.940 0.200 1.00 94.44 85 PRO A N 1
ATOM 692 C CA . PRO A 1 85 ? 1.292 -5.077 1.358 1.00 94.44 85 PRO A CA 1
ATOM 693 C C . PRO A 1 85 ? 1.980 -5.638 2.599 1.00 94.44 85 PRO A C 1
ATOM 695 O O . PRO A 1 85 ? 1.704 -6.768 3.003 1.00 94.44 85 PRO A O 1
ATOM 698 N N . GLN A 1 86 ? 2.854 -4.839 3.202 1.00 92.69 86 GLN A N 1
ATOM 699 C CA . GLN A 1 86 ? 3.543 -5.196 4.433 1.00 92.69 86 GLN A CA 1
ATOM 700 C C . GLN A 1 86 ? 3.176 -4.199 5.526 1.00 92.69 86 GLN A C 1
ATOM 702 O O . GLN A 1 86 ? 3.163 -2.990 5.289 1.00 92.69 86 GLN A O 1
ATOM 707 N N . LEU A 1 87 ? 2.844 -4.725 6.705 1.00 91.75 87 LEU A N 1
ATOM 708 C CA . LEU A 1 87 ? 2.543 -3.928 7.888 1.00 91.75 87 LEU A CA 1
ATOM 709 C C . LEU A 1 87 ? 3.809 -3.198 8.344 1.00 91.75 87 LEU A C 1
ATOM 711 O O . LEU A 1 87 ? 4.868 -3.815 8.451 1.00 91.75 87 LEU A O 1
ATOM 715 N N . ILE A 1 88 ? 3.690 -1.905 8.630 1.00 88.81 88 ILE A N 1
ATOM 716 C CA . ILE A 1 88 ? 4.724 -1.151 9.338 1.00 88.81 88 ILE A CA 1
ATOM 717 C C . ILE A 1 88 ? 4.566 -1.467 10.829 1.00 88.81 88 ILE A C 1
ATOM 719 O O . ILE A 1 88 ? 3.619 -1.010 11.467 1.00 88.81 88 ILE A O 1
ATOM 723 N N . GLU A 1 89 ? 5.457 -2.301 11.365 1.00 85.50 89 GLU A N 1
ATOM 724 C CA . GLU A 1 89 ? 5.390 -2.758 12.762 1.00 85.50 89 GLU A CA 1
ATOM 725 C C . GLU A 1 89 ? 5.851 -1.683 13.751 1.00 85.50 89 GLU A C 1
ATOM 727 O O . GLU A 1 89 ? 5.292 -1.557 14.840 1.00 85.50 89 GLU A O 1
ATOM 732 N N . ASP A 1 90 ? 6.844 -0.887 13.354 1.00 81.12 90 ASP A N 1
ATOM 733 C CA . ASP A 1 90 ? 7.414 0.166 14.179 1.00 81.12 90 ASP A CA 1
ATOM 734 C C . ASP A 1 90 ? 7.176 1.540 13.546 1.00 81.12 90 ASP A C 1
ATOM 736 O O . ASP A 1 90 ? 7.832 1.959 12.591 1.00 81.12 90 ASP A O 1
ATOM 740 N N . MET A 1 91 ? 6.222 2.269 14.120 1.00 69.38 91 MET A N 1
ATOM 741 C CA . MET A 1 91 ? 5.862 3.610 13.667 1.00 69.38 91 MET A CA 1
ATOM 742 C C . MET A 1 91 ? 6.951 4.654 13.975 1.00 69.38 91 MET A C 1
ATOM 744 O O . MET A 1 91 ? 6.877 5.766 13.452 1.00 69.38 91 MET A O 1
ATOM 748 N N . THR A 1 92 ? 7.966 4.340 14.792 1.00 67.88 92 THR A N 1
ATOM 749 C CA . THR A 1 92 ? 9.100 5.250 15.038 1.00 67.88 92 THR A CA 1
ATOM 750 C C . THR A 1 92 ? 10.025 5.345 13.824 1.00 67.88 92 THR A C 1
ATOM 752 O O . THR A 1 92 ? 10.492 6.444 13.512 1.00 67.88 92 THR A O 1
ATOM 755 N N . VAL A 1 93 ? 10.153 4.260 13.049 1.00 65.44 93 VAL A N 1
ATOM 756 C CA . VAL A 1 93 ? 10.895 4.216 11.773 1.00 65.44 93 VAL A CA 1
ATOM 757 C C . VAL A 1 93 ? 10.345 5.243 10.781 1.00 65.44 93 VAL A C 1
ATOM 759 O O . VAL A 1 93 ? 11.075 5.815 9.976 1.00 65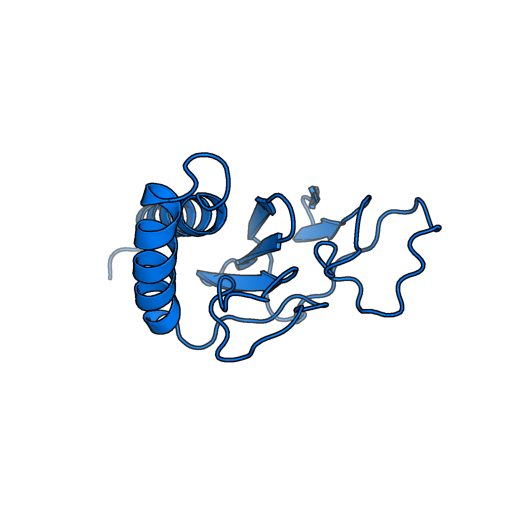.44 93 VAL A O 1
ATOM 762 N N . ILE A 1 94 ? 9.056 5.573 10.875 1.00 60.00 94 ILE A N 1
ATOM 763 C CA . ILE A 1 94 ? 8.438 6.601 10.036 1.00 60.00 94 ILE A CA 1
ATOM 764 C C . ILE A 1 94 ? 9.028 7.988 10.324 1.00 60.00 94 ILE A C 1
ATOM 766 O O . ILE A 1 94 ? 9.230 8.778 9.401 1.00 60.00 94 ILE A O 1
ATOM 770 N N . SER A 1 95 ? 9.328 8.305 11.584 1.00 59.19 95 SER A N 1
ATOM 771 C CA . SER A 1 95 ? 9.925 9.599 11.930 1.00 59.19 95 SER A CA 1
ATOM 772 C C . SER A 1 95 ? 11.338 9.746 11.350 1.00 59.19 95 SER A C 1
ATOM 774 O O . SER A 1 95 ? 11.693 10.815 10.852 1.00 59.19 95 SER A O 1
ATOM 776 N N . GLU A 1 96 ? 12.093 8.648 11.298 1.00 58.12 96 GLU A N 1
ATOM 777 C CA . GLU A 1 96 ? 13.411 8.576 10.661 1.00 58.12 96 GLU A CA 1
ATOM 778 C C . GLU A 1 96 ? 13.317 8.684 9.133 1.00 58.12 96 GLU A C 1
ATOM 780 O O . GLU A 1 96 ? 14.037 9.476 8.523 1.00 58.12 96 GLU A O 1
ATOM 785 N N . VAL A 1 97 ? 12.368 7.974 8.514 1.00 59.41 97 VAL A N 1
ATOM 786 C CA . VAL A 1 97 ? 12.106 8.053 7.068 1.00 59.41 97 VAL A CA 1
ATOM 787 C C . VAL A 1 97 ? 11.637 9.451 6.653 1.00 59.41 97 VAL A C 1
ATOM 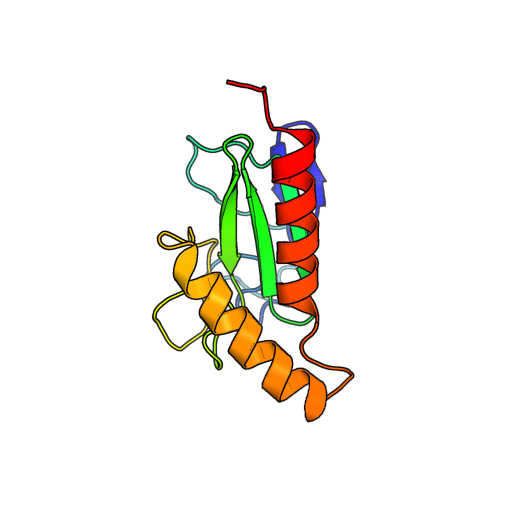789 O O . VAL A 1 97 ? 12.043 9.942 5.604 1.00 59.41 97 VAL A O 1
ATOM 792 N N . ASN A 1 98 ? 10.833 10.136 7.470 1.00 58.28 98 ASN A N 1
ATOM 793 C CA . ASN A 1 98 ? 10.422 11.518 7.203 1.00 58.28 98 ASN A CA 1
ATOM 794 C C . ASN A 1 98 ? 11.607 12.489 7.244 1.00 58.28 98 ASN A C 1
ATOM 796 O O . ASN A 1 98 ? 11.696 13.374 6.394 1.00 58.28 98 ASN A O 1
ATOM 800 N N . ASN A 1 99 ? 12.538 12.308 8.185 1.00 56.53 99 ASN A N 1
ATOM 801 C CA . ASN A 1 99 ? 13.771 13.096 8.217 1.00 56.53 99 ASN A CA 1
ATOM 802 C C . ASN A 1 99 ? 14.639 12.822 6.984 1.00 56.53 99 ASN A C 1
ATOM 804 O O . ASN A 1 99 ? 15.157 13.761 6.384 1.00 56.53 99 ASN A O 1
ATOM 808 N N . TYR A 1 100 ? 14.743 11.557 6.565 1.00 54.09 100 TYR A N 1
ATOM 809 C CA . TYR A 1 100 ? 15.455 11.178 5.347 1.00 54.09 100 TYR A CA 1
ATOM 810 C C . TYR A 1 100 ? 14.810 11.803 4.101 1.00 54.09 100 TYR A C 1
ATOM 812 O O . TYR A 1 100 ? 15.488 12.480 3.337 1.00 54.09 100 TYR A O 1
ATOM 820 N N . ASN A 1 101 ? 13.491 11.683 3.929 1.00 56.03 101 ASN A N 1
ATOM 821 C CA . ASN A 1 101 ? 12.781 12.258 2.784 1.00 56.03 101 ASN A CA 1
ATOM 822 C C . ASN A 1 101 ? 12.886 13.784 2.736 1.00 56.03 101 ASN A C 1
ATOM 824 O O . ASN A 1 101 ? 13.088 14.322 1.655 1.00 56.03 101 ASN A O 1
ATOM 828 N N . ARG A 1 102 ? 12.835 14.477 3.882 1.00 55.38 102 ARG A N 1
ATOM 829 C CA . ARG A 1 102 ? 13.001 15.938 3.949 1.00 55.38 102 ARG A CA 1
ATOM 830 C C . ARG A 1 102 ? 14.369 16.395 3.433 1.00 55.38 102 ARG A C 1
ATOM 832 O O . ARG A 1 102 ? 14.443 17.379 2.708 1.00 55.38 102 ARG A O 1
ATOM 839 N N . LEU A 1 103 ? 15.433 15.655 3.751 1.00 53.72 103 LEU A N 1
ATOM 840 C CA . LEU A 1 103 ? 16.779 15.929 3.230 1.00 53.72 103 LEU A CA 1
ATOM 841 C C . LEU A 1 103 ? 16.873 15.704 1.710 1.00 53.72 103 LEU A C 1
ATOM 843 O O . LEU A 1 103 ? 17.666 16.360 1.043 1.00 53.72 103 LEU A O 1
ATOM 847 N N . TYR A 1 104 ? 16.060 14.801 1.150 1.00 48.72 104 TYR A N 1
ATOM 848 C CA . TYR A 1 104 ? 15.994 14.559 -0.296 1.00 48.72 104 TYR A CA 1
ATOM 849 C C . TYR A 1 104 ? 15.007 15.474 -1.029 1.00 48.72 104 TYR A C 1
ATOM 851 O O . TYR A 1 104 ? 15.253 15.778 -2.187 1.00 48.72 104 TYR A O 1
ATOM 859 N N . GLU A 1 105 ? 13.944 15.968 -0.390 1.00 53.09 105 GLU A N 1
ATOM 860 C CA . GLU A 1 105 ? 13.064 17.012 -0.947 1.00 53.09 105 GLU A CA 1
ATOM 861 C C . GLU A 1 105 ? 13.827 18.328 -1.177 1.00 53.09 105 GLU A C 1
ATOM 863 O O . GLU A 1 105 ? 13.545 19.043 -2.137 1.00 53.09 105 GLU A O 1
ATOM 868 N N . GLU A 1 106 ? 14.844 18.617 -0.355 1.00 51.34 106 GLU A N 1
ATOM 869 C CA . GLU A 1 106 ? 15.787 19.724 -0.583 1.00 51.34 106 GLU A CA 1
ATOM 870 C C . GLU A 1 106 ? 16.690 19.505 -1.817 1.00 51.34 106 GLU A C 1
ATOM 872 O O . GLU A 1 106 ? 17.209 20.472 -2.376 1.00 51.34 106 GLU A O 1
ATOM 877 N N . LEU A 1 107 ? 16.859 18.254 -2.269 1.00 44.03 107 LEU A N 1
ATOM 878 C CA . LEU A 1 107 ? 17.729 17.861 -3.388 1.00 44.03 107 LEU A CA 1
ATOM 879 C C . LEU A 1 107 ? 16.961 17.499 -4.679 1.00 44.03 107 LEU A C 1
ATOM 881 O O . LEU A 1 107 ? 17.521 17.626 -5.767 1.00 44.03 107 LEU A O 1
ATOM 885 N N . ASP A 1 108 ? 15.699 17.074 -4.575 1.00 44.06 108 ASP A N 1
ATOM 886 C CA . ASP A 1 108 ? 14.776 16.774 -5.679 1.00 44.06 108 ASP A CA 1
ATOM 887 C C . ASP A 1 108 ? 13.328 17.181 -5.306 1.00 44.06 108 ASP A C 1
ATOM 889 O O . ASP A 1 108 ? 12.536 16.360 -4.827 1.00 44.06 108 ASP A O 1
ATOM 893 N N . PRO A 1 109 ? 12.943 18.449 -5.544 1.00 46.16 109 PRO A N 1
ATOM 894 C CA . PRO A 1 109 ? 11.640 18.995 -5.151 1.00 46.16 109 PRO A CA 1
ATOM 895 C C . PRO A 1 109 ? 10.441 18.407 -5.920 1.00 46.16 109 PRO A C 1
ATOM 897 O O . PRO A 1 109 ? 9.301 18.793 -5.659 1.00 46.16 109 PRO A O 1
ATOM 900 N N . LEU A 1 110 ? 10.665 17.489 -6.870 1.00 39.53 110 LEU A N 1
ATOM 901 C CA . LEU A 1 110 ? 9.613 16.847 -7.667 1.00 39.53 110 LEU A CA 1
ATOM 902 C C . LEU A 1 110 ? 9.381 15.365 -7.300 1.00 39.53 110 LEU A C 1
ATOM 904 O O . LEU A 1 110 ? 8.438 14.767 -7.825 1.00 39.53 110 LEU A O 1
ATOM 908 N N . GLY A 1 111 ? 10.203 14.760 -6.427 1.00 44.06 111 GLY A N 1
ATOM 909 C CA . GLY A 1 111 ? 10.332 13.295 -6.348 1.00 44.06 111 GLY A CA 1
ATOM 910 C C . GLY A 1 111 ? 9.883 12.569 -5.068 1.00 44.06 111 GLY A C 1
ATOM 911 O O . GLY A 1 111 ? 9.556 11.383 -5.149 1.00 44.06 111 GLY A O 1
ATOM 912 N N . SER A 1 112 ? 9.840 13.207 -3.893 1.00 47.91 112 SER A N 1
ATOM 913 C CA . SER A 1 112 ? 9.820 12.473 -2.601 1.00 47.91 112 SER A CA 1
ATOM 914 C C . SER A 1 112 ? 8.648 12.756 -1.644 1.00 47.91 112 SER A C 1
ATOM 916 O O . SER A 1 112 ? 8.498 12.025 -0.664 1.00 47.91 112 SER A O 1
ATOM 918 N N . GLY A 1 113 ? 7.739 13.686 -1.966 1.00 53.75 113 GLY A N 1
ATOM 919 C CA . GLY A 1 113 ? 6.620 14.115 -1.092 1.00 53.75 113 GLY A CA 1
ATOM 920 C C . GLY A 1 113 ? 5.552 13.063 -0.756 1.00 53.75 113 GLY A C 1
ATOM 921 O O . GLY A 1 113 ? 4.622 13.315 0.009 1.00 53.75 113 GLY A O 1
ATOM 922 N N . ALA A 1 114 ? 5.689 11.861 -1.307 1.00 54.06 114 ALA A N 1
ATOM 923 C CA . ALA A 1 114 ? 4.712 10.793 -1.230 1.00 54.06 114 ALA A CA 1
ATOM 924 C C . ALA A 1 114 ? 4.418 10.303 0.188 1.00 54.06 114 ALA A C 1
ATOM 926 O O . ALA A 1 114 ? 3.274 10.200 0.626 1.00 54.06 114 ALA A O 1
ATOM 927 N N . PHE A 1 115 ? 5.479 9.977 0.917 1.00 57.81 115 PHE A N 1
ATOM 928 C CA . PHE A 1 115 ? 5.356 9.405 2.250 1.00 57.81 115 PHE A CA 1
ATOM 929 C C . PHE A 1 115 ? 4.950 10.470 3.278 1.00 57.81 115 PHE A C 1
ATOM 931 O O . PHE A 1 115 ? 4.104 10.209 4.130 1.00 57.81 115 PHE A O 1
ATOM 938 N N . GLY A 1 116 ? 5.464 11.699 3.138 1.00 58.25 116 GLY A N 1
ATOM 939 C CA . GLY A 1 116 ? 5.070 12.838 3.970 1.00 58.25 116 GLY A CA 1
ATOM 940 C C . GLY A 1 116 ? 3.580 13.179 3.847 1.00 58.25 116 GLY A C 1
ATOM 941 O O . GLY A 1 116 ? 2.919 13.451 4.853 1.00 58.25 116 GLY A O 1
ATOM 942 N N . GLU A 1 117 ? 3.010 13.085 2.642 1.00 61.75 117 GLU A N 1
ATOM 943 C CA . GLU A 1 117 ? 1.574 13.283 2.422 1.00 61.75 117 GLU A CA 1
ATOM 944 C C . GLU A 1 117 ? 0.731 12.156 3.046 1.00 61.75 117 GLU A C 1
ATOM 946 O O . GLU A 1 117 ? -0.273 12.433 3.711 1.00 61.75 117 GLU A O 1
ATOM 951 N N . VAL A 1 118 ? 1.159 10.891 2.924 1.00 64.50 118 VAL A N 1
ATOM 952 C CA . VAL A 1 118 ? 0.510 9.756 3.615 1.00 64.50 118 VAL A CA 1
ATOM 953 C C . VAL A 1 118 ? 0.532 9.963 5.119 1.00 64.50 118 VAL A C 1
ATOM 955 O O . VAL A 1 118 ? -0.496 9.787 5.763 1.00 64.50 118 VAL A O 1
ATOM 958 N N . MET A 1 119 ? 1.663 10.390 5.679 1.00 63.84 119 MET A N 1
ATOM 959 C CA . MET A 1 119 ? 1.791 10.609 7.118 1.00 63.84 119 MET A CA 1
ATOM 960 C C . MET A 1 119 ? 1.024 11.832 7.606 1.00 63.84 119 MET A C 1
ATOM 962 O O . MET A 1 119 ? 0.479 11.810 8.708 1.00 63.84 119 MET A O 1
ATOM 966 N N . THR A 1 120 ? 0.884 12.859 6.772 1.00 64.62 120 THR A N 1
ATOM 967 C CA . THR A 1 120 ? -0.018 13.986 7.037 1.00 64.62 120 THR A CA 1
ATOM 968 C C . THR A 1 120 ? -1.472 13.513 7.068 1.00 64.62 120 THR A C 1
ATOM 970 O O . THR A 1 120 ? -2.223 13.861 7.981 1.00 64.62 120 THR A O 1
ATOM 973 N N . ASN A 1 121 ? -1.876 12.680 6.106 1.00 62.16 121 ASN A N 1
ATOM 974 C CA . ASN A 1 121 ? -3.223 12.114 6.053 1.00 62.16 121 ASN A CA 1
ATOM 975 C C . ASN A 1 121 ? -3.477 11.093 7.175 1.00 62.16 121 ASN A C 1
ATOM 977 O O . ASN A 1 121 ? -4.578 11.059 7.719 1.00 62.16 121 ASN A O 1
ATOM 981 N N . TYR A 1 122 ? -2.463 10.333 7.591 1.00 64.94 122 TYR A N 1
ATOM 982 C CA . TYR A 1 122 ? -2.501 9.469 8.771 1.00 64.94 122 TYR A CA 1
ATOM 983 C C . TYR A 1 122 ? -2.606 10.286 10.068 1.00 64.94 122 TYR A C 1
ATOM 985 O O . TYR A 1 122 ? -3.389 9.955 10.953 1.00 64.94 122 TYR A O 1
ATOM 993 N N . GLY A 1 123 ? -1.889 11.407 10.171 1.00 60.34 123 GLY A N 1
ATOM 994 C CA . GLY A 1 123 ? -2.027 12.347 11.284 1.00 60.34 123 GLY A CA 1
ATOM 995 C C . GLY A 1 123 ? -3.452 12.893 11.398 1.00 60.34 123 GLY A C 1
ATOM 996 O O . GLY A 1 123 ? -4.035 12.859 12.480 1.00 60.34 123 GLY A O 1
ATOM 997 N N . LYS A 1 124 ? -4.048 13.313 10.273 1.00 61.06 124 LYS A N 1
ATOM 998 C CA . LYS A 1 124 ? -5.466 13.716 10.209 1.00 61.06 124 LYS A CA 1
ATOM 999 C C . LYS A 1 124 ? -6.399 12.569 10.598 1.00 61.06 124 LYS A C 1
ATOM 1001 O O . LYS A 1 124 ? -7.258 12.760 11.449 1.00 61.06 124 LYS A O 1
ATOM 1006 N N . TYR A 1 125 ? -6.166 11.365 10.069 1.00 63.34 125 TYR A N 1
ATOM 1007 C CA . TYR A 1 125 ? -6.906 10.159 10.443 1.00 63.34 125 TYR A CA 1
ATOM 1008 C C . TYR A 1 125 ? -6.908 9.933 11.957 1.00 63.34 125 TYR A C 1
ATOM 1010 O O . TYR A 1 125 ? -7.965 9.697 12.540 1.00 63.34 125 TYR A O 1
ATOM 1018 N N . LEU A 1 126 ? -5.746 10.015 12.608 1.00 59.34 126 LEU A N 1
ATOM 1019 C CA . LEU A 1 126 ? -5.650 9.842 14.053 1.00 59.34 126 LEU A CA 1
ATOM 1020 C C . LEU A 1 126 ? -6.408 10.935 14.809 1.00 59.34 126 LEU A C 1
ATOM 1022 O O . LEU A 1 126 ? -7.060 10.624 15.797 1.00 59.34 126 LEU A O 1
ATOM 1026 N N . VAL A 1 127 ? -6.350 12.193 14.364 1.00 60.97 127 VAL A N 1
ATOM 1027 C CA . VAL A 1 127 ? -7.102 13.298 14.985 1.00 60.97 127 VAL A CA 1
ATOM 1028 C C . VAL A 1 127 ? -8.610 13.078 14.856 1.00 60.97 127 VAL A C 1
ATOM 1030 O O . VAL A 1 127 ? -9.312 13.140 15.863 1.00 60.97 127 VAL A O 1
ATOM 1033 N N . ASP A 1 128 ? -9.089 12.738 13.661 1.00 61.44 128 ASP A N 1
ATOM 1034 C CA . ASP A 1 128 ? -10.515 12.537 13.374 1.00 61.44 128 ASP A CA 1
ATOM 1035 C C . ASP A 1 128 ? -11.092 11.288 14.063 1.00 61.44 128 ASP A C 1
ATOM 1037 O O . ASP A 1 128 ? -12.297 11.200 14.294 1.00 61.44 128 ASP A O 1
ATOM 1041 N N . ASN A 1 129 ? -10.242 10.306 14.390 1.00 59.12 129 ASN A N 1
ATOM 1042 C CA . ASN A 1 129 ? -10.640 9.041 15.017 1.00 59.12 129 ASN A CA 1
ATOM 1043 C C . ASN A 1 129 ? -10.192 8.906 16.483 1.00 59.12 129 ASN A C 1
ATOM 1045 O O . ASN A 1 129 ? -10.392 7.844 17.081 1.00 59.12 129 ASN A O 1
ATOM 1049 N N . ARG A 1 130 ? -9.652 9.965 17.104 1.00 51.47 130 ARG A N 1
ATOM 1050 C CA . ARG A 1 130 ? -9.539 10.034 18.567 1.00 51.47 130 ARG A CA 1
ATOM 1051 C C . ARG A 1 130 ? -10.948 10.079 19.153 1.00 51.47 130 ARG A C 1
ATOM 1053 O O . ARG A 1 130 ? -11.559 11.137 19.283 1.00 51.47 130 ARG A O 1
ATOM 1060 N N . LYS A 1 131 ? -11.441 8.923 19.596 1.00 44.91 131 LYS A N 1
ATOM 1061 C CA . LYS A 1 131 ? -12.271 8.915 20.801 1.00 44.91 131 LYS A CA 1
ATOM 1062 C C . LYS A 1 131 ? -11.376 9.465 21.913 1.00 44.91 131 LYS A C 1
ATOM 1064 O O . LYS A 1 131 ? -10.293 8.925 22.134 1.00 44.91 131 LYS A O 1
ATOM 1069 N N . ASN A 1 132 ? -11.783 10.571 22.537 1.00 30.84 132 ASN A N 1
ATOM 1070 C CA . ASN A 1 132 ? -11.216 10.978 23.823 1.00 30.84 132 ASN A CA 1
ATOM 1071 C C . ASN A 1 132 ? -11.147 9.742 24.743 1.00 30.84 132 ASN A C 1
ATOM 1073 O O . ASN A 1 132 ? -12.077 8.928 24.672 1.00 30.84 132 ASN A O 1
ATOM 1077 N N . PRO A 1 133 ? -10.082 9.581 25.551 1.00 39.81 133 PRO A N 1
ATOM 1078 C CA . PRO A 1 133 ? -10.113 8.609 26.638 1.00 39.81 133 PRO A CA 1
ATOM 1079 C C . PRO A 1 133 ? -11.331 8.837 27.542 1.00 39.81 133 PRO A C 1
ATOM 1081 O O . PRO A 1 133 ? -11.761 10.009 27.681 1.00 39.81 133 PRO A O 1
#

InterPro domains:
  IPR000408 Regulator of chromosome condensation, RCC1 [PF00415] (8-27)
  IPR000408 Regulator of chromosome condensation, RCC1 [PF00415] (60-91)
  IPR009091 Regulator of chromosome condensation 1/beta-lactamase-inhibitor protein II [G3DSA:2.130.10.30] (1-103)
  IPR009091 Regulator of chromosome condensation 1/beta-lactamase-inhibitor protein II [SSF50985] (1-93)
  IPR051625 Diverse Signaling and Regulatory Domain-Containing Protein [PTHR22872] (2-90)

Sequence (133 aa):
MILTSDRCVYGWGYNMYGQLGCGPDYDILKRVSFRVNFNPYHEIKSIYCFAYSSYAITSEGQVYSWGRNSWHNLGHNSSGNIWKPQLIEDMTVISEVNNYNRLYEELDPLGSGAFGEVMTNYGKYLVDNRKNP

Secondary structure (DSSP, 8-state):
-EE-TTS-EEE-S--TTSTTSS-TT--TT--SPEEE---TT--EEEEEE-SSEEEEEETT--EEEEE--TTSTTS-SS-S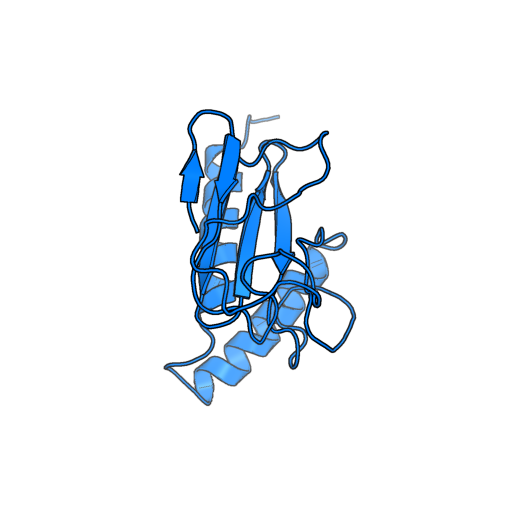-EEEEEE---THHHHHHHHHHHHHHTT-TTT-THHHHHHHHHHHHHHHT----

pLDDT: mean 76.43, std 16.34, range [30.84, 95.31]

Foldseek 3Di:
DDQDPVQWDKDFDDQPQQQRQPAPPDDNVPRDIDTADDDPVWRWDDKAHDDFKIWTATPVGWIWIFGACCPVLGQDPDHGGGNHTDTNPDCVSLVVSVVVLVVVCVVPVPPRCRSVVVVVVSVVVCVVPDPDD

Radius of gyration: 14.74 Å; chains: 1; bounding box: 35×33×46 Å

Organism: NCBI:txid334625